Protein AF-A0AAV7RHW6-F1 (afdb_monomer)

Radius of gyration: 24.69 Å; Cα contacts (8 Å, |Δi|>4): 32; chains: 1; bounding box: 49×51×51 Å

Secondary structure (DSSP, 8-state):
--HHHHHHHHHHHHHHHH------S-SS-HHHHHHHHHHHH-TTEEEEE-SSTT-EEEEEHHHHHHHHHHHHT-TTT----SS--HHHHHHHHHHHHHHHHHHHSTT--TTSGGGSS-----

Mean predicted aligned error: 13.9 Å

Structure (mmCIF, N/CA/C/O backbone):
data_AF-A0AAV7RHW6-F1
#
_entry.id   AF-A0AAV7RHW6-F1
#
loop_
_atom_site.group_PDB
_atom_site.id
_atom_site.type_symbol
_atom_site.label_atom_id
_atom_site.label_alt_id
_atom_site.label_comp_id
_atom_site.label_asym_id
_atom_site.label_entity_id
_atom_site.label_seq_id
_atom_site.pdbx_PDB_ins_code
_atom_site.Cartn_x
_atom_site.Cartn_y
_atom_site.Cartn_z
_atom_site.occupancy
_atom_site.B_iso_or_equiv
_atom_site.auth_seq_id
_atom_site.auth_comp_id
_atom_site.auth_asym_id
_atom_site.auth_atom_id
_atom_site.pdbx_PDB_model_num
ATOM 1 N N . MET A 1 1 ? 23.559 36.180 8.733 1.00 58.50 1 MET A N 1
ATOM 2 C CA . MET A 1 1 ? 22.202 36.154 9.318 1.00 58.50 1 MET A CA 1
ATOM 3 C C . MET A 1 1 ? 22.220 36.953 10.613 1.00 58.50 1 MET A C 1
ATOM 5 O O . MET A 1 1 ? 23.193 36.799 11.345 1.00 58.50 1 MET A O 1
ATOM 9 N N . PRO A 1 2 ? 21.230 37.818 10.885 1.00 83.12 2 PRO A N 1
ATOM 10 C CA . PRO A 1 2 ? 21.140 38.548 12.151 1.00 83.12 2 PRO A CA 1
ATOM 11 C C . PRO A 1 2 ? 21.019 37.589 13.347 1.00 83.12 2 PRO A C 1
ATOM 13 O O . PRO A 1 2 ? 20.361 36.555 13.244 1.00 83.12 2 PRO A O 1
ATOM 16 N N . CYS A 1 3 ? 21.639 37.943 14.476 1.00 80.00 3 CYS A N 1
ATOM 17 C CA . CYS A 1 3 ? 21.626 37.174 15.733 1.00 80.00 3 CYS A CA 1
ATOM 18 C C . CYS A 1 3 ? 20.201 36.807 16.193 1.00 80.00 3 CYS A C 1
ATOM 20 O O . CYS A 1 3 ? 19.956 35.701 16.666 1.00 80.00 3 CYS A O 1
ATOM 22 N N . GLU A 1 4 ? 19.247 37.711 15.972 1.00 83.88 4 GLU A N 1
ATOM 23 C CA . GLU A 1 4 ? 17.833 37.555 16.329 1.00 83.88 4 GLU A CA 1
ATOM 24 C C . GLU A 1 4 ? 17.178 36.355 15.631 1.00 83.88 4 GLU A C 1
ATOM 26 O O . GLU A 1 4 ? 16.454 35.583 16.257 1.00 83.88 4 GLU A O 1
ATOM 31 N N . VAL A 1 5 ? 17.497 36.143 14.350 1.00 88.75 5 VAL A N 1
ATOM 32 C CA . VAL A 1 5 ? 16.973 35.015 13.566 1.00 88.75 5 VAL A CA 1
ATOM 33 C C . VAL A 1 5 ? 17.545 33.694 14.083 1.00 88.75 5 VAL A C 1
ATOM 35 O O . VAL A 1 5 ? 16.815 32.719 14.223 1.00 88.75 5 VAL A O 1
ATOM 38 N N . GLN A 1 6 ? 18.833 33.673 14.439 1.00 88.75 6 GLN A N 1
ATOM 39 C CA . GLN A 1 6 ? 19.487 32.479 14.988 1.00 88.75 6 GLN A CA 1
ATOM 40 C C . GLN A 1 6 ? 18.984 32.121 16.389 1.00 88.75 6 GLN A C 1
ATOM 42 O O . GLN A 1 6 ? 18.911 30.943 16.737 1.00 88.75 6 GLN A O 1
ATOM 47 N N . ALA A 1 7 ? 18.661 33.121 17.210 1.00 91.19 7 ALA A N 1
ATOM 48 C CA . ALA A 1 7 ? 18.087 32.900 18.531 1.00 91.19 7 ALA A CA 1
ATOM 49 C C . ALA A 1 7 ? 16.683 32.289 18.427 1.00 91.19 7 ALA A C 1
ATOM 51 O O . ALA A 1 7 ? 16.379 31.328 19.133 1.00 91.19 7 ALA A O 1
ATOM 52 N N . PHE A 1 8 ? 15.863 32.805 17.507 1.00 93.94 8 PHE A N 1
ATOM 53 C CA . PHE A 1 8 ? 14.532 32.267 17.247 1.00 93.94 8 PHE A CA 1
ATOM 54 C C . PHE A 1 8 ? 14.589 30.831 16.719 1.00 93.94 8 PHE A C 1
ATOM 56 O O . PHE A 1 8 ? 13.913 29.962 17.260 1.00 93.94 8 PHE A O 1
ATOM 63 N N . GLU A 1 9 ? 15.448 30.559 15.731 1.00 95.75 9 GLU A N 1
ATOM 64 C CA . GLU A 1 9 ? 15.649 29.212 15.186 1.00 95.75 9 GLU A CA 1
AT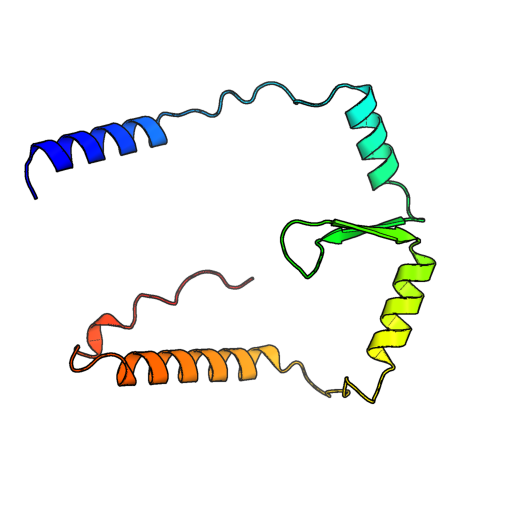OM 65 C C . GLU A 1 9 ? 16.008 28.213 16.294 1.00 95.75 9 GLU A C 1
ATOM 67 O O . GLU A 1 9 ? 15.326 27.208 16.456 1.00 95.75 9 GLU A O 1
ATOM 72 N N . LYS A 1 10 ? 17.001 28.529 17.137 1.00 93.38 10 LYS A N 1
ATOM 73 C CA . LYS A 1 10 ? 17.403 27.664 18.260 1.00 93.38 10 LYS A CA 1
ATOM 74 C C . LYS A 1 10 ? 16.286 27.434 19.276 1.00 93.38 10 LYS A C 1
ATOM 76 O O . LYS A 1 10 ? 16.171 26.325 19.792 1.00 93.38 10 LYS A O 1
ATOM 81 N N . SER A 1 11 ? 15.483 28.459 19.568 1.00 93.38 11 SER A N 1
ATOM 82 C CA . SER A 1 11 ? 14.323 28.328 20.457 1.00 93.38 11 SER A CA 1
ATOM 83 C C . SER A 1 11 ? 13.304 27.357 19.873 1.00 93.38 11 SER A C 1
ATOM 85 O O . SER A 1 11 ? 12.893 26.430 20.559 1.00 93.38 11 SER A O 1
ATOM 87 N N . VAL A 1 12 ? 12.956 27.522 18.594 1.00 95.19 12 VAL A N 1
ATOM 88 C CA . VAL A 1 12 ? 11.979 26.664 17.912 1.00 95.19 12 VAL A CA 1
ATOM 89 C C . VAL A 1 12 ? 12.469 25.219 17.844 1.00 95.19 12 VAL A C 1
ATOM 91 O O . VAL A 1 12 ? 11.703 24.307 18.144 1.00 95.19 12 VAL A O 1
ATOM 94 N N . THR A 1 13 ? 13.738 24.987 17.499 1.00 94.00 13 THR A N 1
ATOM 95 C CA . THR A 1 13 ? 14.301 23.629 17.443 1.00 94.00 13 THR A CA 1
ATOM 96 C C . THR A 1 13 ? 14.302 22.974 18.822 1.00 94.00 13 THR A C 1
ATOM 98 O O . THR A 1 13 ? 13.864 21.835 18.953 1.00 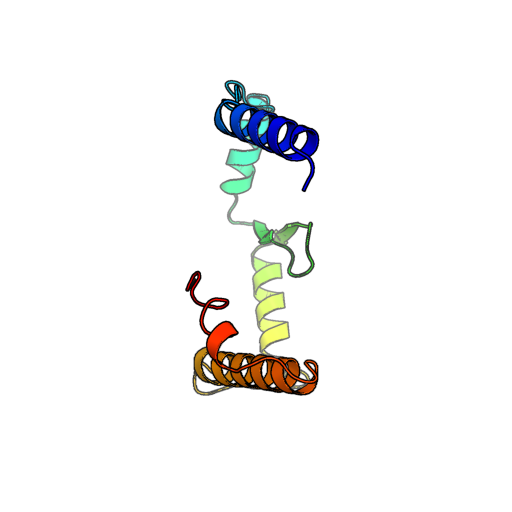94.00 13 THR A O 1
ATOM 101 N N . SER A 1 14 ? 14.707 23.713 19.860 1.00 92.75 14 SER A N 1
ATOM 102 C CA . SER A 1 14 ? 14.654 23.244 21.248 1.00 92.75 14 SER A CA 1
ATOM 103 C C . SER A 1 14 ? 13.223 22.922 21.683 1.00 92.75 14 SER A C 1
ATOM 105 O O . SER A 1 14 ? 12.995 21.907 22.338 1.00 92.75 14 SER A O 1
ATOM 107 N N . ASP A 1 15 ? 12.244 23.754 21.327 1.00 92.12 15 ASP A N 1
ATOM 108 C CA . ASP A 1 15 ? 10.840 23.494 21.643 1.00 92.12 15 ASP A CA 1
ATOM 109 C C . ASP A 1 15 ? 10.371 22.205 20.961 1.00 92.12 15 ASP A C 1
ATOM 111 O O . ASP A 1 15 ? 9.832 21.334 21.638 1.00 92.12 15 ASP A O 1
ATOM 115 N N . ILE A 1 16 ? 10.654 22.025 19.664 1.00 90.19 16 ILE A N 1
ATOM 116 C CA . ILE A 1 16 ? 10.304 20.814 18.901 1.00 90.19 16 ILE A CA 1
ATOM 117 C C . ILE A 1 16 ? 10.944 19.557 19.506 1.00 90.19 16 ILE A C 1
ATOM 119 O O . ILE A 1 16 ? 10.259 18.548 19.662 1.00 90.19 16 ILE A O 1
ATOM 123 N N . GLU A 1 17 ? 12.224 19.607 19.879 1.00 88.31 17 GLU A N 1
ATOM 124 C CA . GLU A 1 17 ? 12.931 18.484 20.513 1.00 88.31 17 GLU A CA 1
ATOM 125 C C . GLU A 1 17 ? 12.345 18.121 21.887 1.00 88.31 17 GLU A C 1
ATOM 127 O O . GLU A 1 17 ? 12.347 16.954 22.288 1.00 88.31 17 GLU A O 1
ATOM 132 N N . ASN A 1 18 ? 11.807 19.111 22.604 1.00 88.25 18 ASN A N 1
ATOM 133 C CA . ASN A 1 18 ? 11.208 18.934 23.925 1.00 88.25 18 ASN A CA 1
ATOM 134 C C . ASN A 1 18 ? 9.691 18.693 23.892 1.00 88.25 18 ASN A C 1
ATOM 136 O O . ASN A 1 18 ? 9.111 18.332 24.926 1.00 88.25 18 ASN A O 1
ATOM 140 N N . LEU A 1 19 ? 9.039 18.832 22.731 1.00 86.12 19 LEU A N 1
ATOM 141 C CA . LEU A 1 19 ? 7.655 18.419 22.527 1.00 86.12 19 LEU A CA 1
ATOM 142 C C . LEU A 1 19 ? 7.569 16.902 22.689 1.00 86.12 19 LEU A C 1
ATOM 144 O O . LEU A 1 19 ? 7.754 16.119 21.762 1.00 86.12 19 LEU A O 1
ATOM 148 N N . ARG A 1 20 ? 7.228 16.462 23.898 1.00 76.38 20 ARG A N 1
ATOM 149 C CA . ARG A 1 20 ? 6.812 15.083 24.122 1.00 76.38 20 ARG A CA 1
ATOM 150 C C . ARG A 1 20 ? 5.387 14.946 23.600 1.00 76.38 20 ARG A C 1
ATOM 152 O O . ARG A 1 20 ? 4.504 15.599 24.165 1.00 76.38 20 ARG A O 1
ATOM 159 N N . PRO A 1 21 ? 5.115 14.101 22.591 1.00 67.75 21 PRO A N 1
ATOM 160 C CA . PRO A 1 21 ? 3.744 13.800 22.220 1.00 67.75 21 PRO A CA 1
ATOM 161 C C . PRO A 1 21 ? 3.044 13.184 23.435 1.00 67.75 21 PRO A C 1
ATOM 163 O O . PRO A 1 21 ? 3.254 12.027 23.796 1.00 67.75 21 PRO A O 1
ATOM 166 N N . GLN A 1 22 ? 2.207 13.979 24.101 1.00 64.62 22 GLN A N 1
ATOM 167 C CA . GLN A 1 22 ? 1.340 13.550 25.198 1.00 64.62 22 GLN A CA 1
ATOM 168 C C . GLN A 1 22 ? 0.132 12.794 24.629 1.00 64.62 22 GLN A C 1
ATOM 170 O O . GLN A 1 22 ? -1.012 13.067 24.974 1.00 64.62 22 GLN A O 1
ATOM 175 N N . HIS A 1 23 ? 0.358 11.846 23.723 1.00 62.75 23 HIS A N 1
ATOM 176 C CA . HIS A 1 23 ? -0.723 11.079 23.120 1.00 62.75 23 HIS A CA 1
ATOM 177 C C . HIS A 1 23 ? -1.002 9.833 23.967 1.00 62.75 23 HIS A C 1
ATOM 179 O O . HIS A 1 23 ? -0.683 8.710 23.591 1.00 62.75 23 HIS A O 1
ATOM 185 N N . LYS A 1 24 ? -1.552 10.038 25.171 1.00 63.09 24 LYS A N 1
ATOM 186 C CA . LYS A 1 24 ? -1.869 8.939 26.104 1.00 63.09 24 LYS A CA 1
ATOM 187 C C . LYS A 1 24 ? -3.228 8.284 25.852 1.00 63.09 24 LYS A C 1
ATOM 189 O O . LYS A 1 24 ? -3.505 7.243 26.439 1.00 63.09 24 LYS A O 1
ATOM 194 N N . PHE A 1 25 ? -4.065 8.863 24.994 1.00 70.56 25 PHE A N 1
ATOM 195 C CA . PHE A 1 25 ? -5.430 8.395 24.772 1.00 70.56 25 PHE A CA 1
ATOM 196 C C . PHE A 1 25 ? -5.659 8.111 23.296 1.00 70.56 25 PHE A C 1
ATOM 198 O O . PHE A 1 25 ? -5.287 8.905 22.442 1.00 70.56 25 PHE A O 1
ATOM 205 N N . THR A 1 26 ? -6.258 6.963 22.997 1.00 80.19 26 THR A N 1
ATOM 206 C CA . THR A 1 26 ? -6.788 6.691 21.662 1.00 80.19 26 THR A CA 1
ATOM 207 C C . THR A 1 26 ? -7.950 7.649 21.388 1.00 80.19 26 THR A C 1
ATOM 209 O O . THR A 1 26 ? -8.759 7.918 22.273 1.00 80.19 26 THR A O 1
ATOM 212 N N . ASN A 1 27 ? -8.024 8.179 20.169 1.00 88.31 27 ASN A N 1
ATOM 213 C CA . ASN A 1 27 ? -9.156 8.974 19.686 1.00 88.31 27 ASN A CA 1
ATOM 214 C C . ASN A 1 27 ? -10.358 8.102 19.282 1.00 88.31 27 ASN A C 1
ATOM 216 O O . ASN A 1 27 ? -11.340 8.627 18.770 1.00 88.31 27 ASN A O 1
ATOM 220 N N . LEU A 1 28 ? -10.266 6.787 19.483 1.00 92.06 28 LEU A N 1
ATOM 221 C CA . LEU A 1 28 ? -11.293 5.819 19.141 1.00 92.06 28 LEU A CA 1
ATOM 222 C C . LEU A 1 28 ? -11.944 5.287 20.414 1.00 92.06 28 LEU A C 1
ATOM 224 O O . LEU A 1 28 ? -11.273 4.881 21.367 1.00 92.06 28 LEU A O 1
ATOM 228 N N . SER A 1 29 ? -13.268 5.221 20.405 1.00 93.31 29 SER A N 1
ATOM 229 C CA . SER A 1 29 ? -14.031 4.497 21.412 1.00 93.31 29 SER A CA 1
ATOM 230 C C . SER A 1 29 ? -13.698 3.000 21.391 1.00 93.31 29 SER A C 1
ATOM 232 O O . SER A 1 29 ? -13.081 2.464 20.462 1.00 93.31 29 SER A O 1
ATOM 234 N N . ARG A 1 30 ? -14.126 2.280 22.434 1.00 93.69 30 ARG A N 1
ATOM 235 C CA . ARG A 1 30 ? -13.960 0.821 22.492 1.00 93.69 30 ARG A CA 1
ATOM 236 C C . ARG A 1 30 ? -14.674 0.128 21.327 1.00 93.69 30 ARG A C 1
ATOM 238 O O . ARG A 1 30 ? -14.096 -0.761 20.718 1.00 93.69 30 ARG A O 1
ATOM 245 N N . ILE A 1 31 ? -15.883 0.585 21.002 1.00 96.69 31 ILE A N 1
ATOM 246 C CA . ILE A 1 31 ? -16.715 0.018 19.934 1.00 96.69 31 ILE A CA 1
ATOM 247 C C . ILE A 1 31 ? -16.065 0.252 18.568 1.00 96.69 31 ILE A C 1
ATOM 249 O O . ILE A 1 31 ? -15.994 -0.672 17.768 1.00 96.69 31 ILE A O 1
ATOM 253 N N . GLU A 1 32 ? -15.531 1.447 18.306 1.00 96.88 32 GLU A N 1
ATOM 254 C CA . GLU A 1 32 ? -14.817 1.726 17.050 1.00 96.88 32 GLU A CA 1
ATOM 255 C C . GLU A 1 32 ? -13.545 0.883 16.925 1.00 96.88 32 GLU A C 1
ATOM 257 O O . GLU A 1 32 ? -13.279 0.321 15.867 1.00 96.88 32 GLU A O 1
ATOM 262 N N . ASN A 1 33 ? -12.783 0.725 18.011 1.00 95.75 33 ASN A N 1
ATOM 263 C CA . ASN A 1 33 ? -11.620 -0.164 18.022 1.00 95.75 33 ASN A CA 1
ATOM 264 C C . ASN A 1 33 ? -12.001 -1.632 17.773 1.00 95.75 33 ASN A C 1
ATOM 266 O O . ASN A 1 33 ? -11.304 -2.330 17.038 1.00 95.75 33 ASN A O 1
ATOM 270 N N . GLU A 1 34 ? -13.080 -2.119 18.387 1.00 96.88 34 GLU A N 1
ATOM 271 C CA . GLU A 1 34 ? -13.610 -3.467 18.153 1.00 96.88 34 GLU A CA 1
ATOM 272 C C . GLU A 1 34 ? -14.072 -3.630 16.696 1.00 96.88 34 GLU A C 1
ATOM 274 O O . GLU A 1 34 ? -13.726 -4.623 16.057 1.00 96.88 34 GLU A O 1
ATOM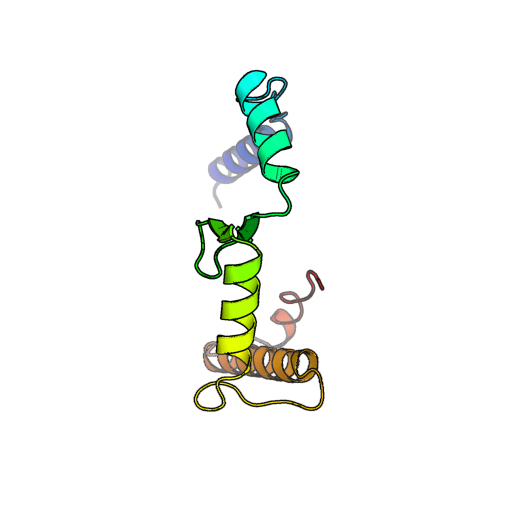 279 N N . ALA A 1 35 ? -14.757 -2.629 16.138 1.00 96.94 35 ALA A N 1
ATOM 280 C CA . ALA A 1 35 ? -15.181 -2.613 14.742 1.00 96.94 35 ALA A CA 1
ATOM 281 C C . ALA A 1 35 ? -13.988 -2.634 13.775 1.00 96.94 35 ALA A C 1
ATOM 283 O O . ALA A 1 35 ? -14.000 -3.403 12.819 1.00 96.94 35 ALA A O 1
ATOM 284 N N . LEU A 1 36 ? -12.924 -1.867 14.042 1.00 95.81 36 LEU A N 1
ATOM 285 C CA . LEU A 1 36 ? -11.696 -1.901 13.239 1.00 95.81 36 LEU A CA 1
ATOM 286 C C . LEU A 1 36 ? -10.989 -3.255 13.316 1.00 95.81 36 LEU A C 1
ATOM 288 O O . LEU A 1 36 ? -10.473 -3.731 12.309 1.00 95.81 36 LEU A O 1
ATOM 292 N N . ARG A 1 37 ? -10.970 -3.896 14.491 1.00 95.94 37 ARG A N 1
ATOM 293 C CA . ARG A 1 37 ? -10.411 -5.2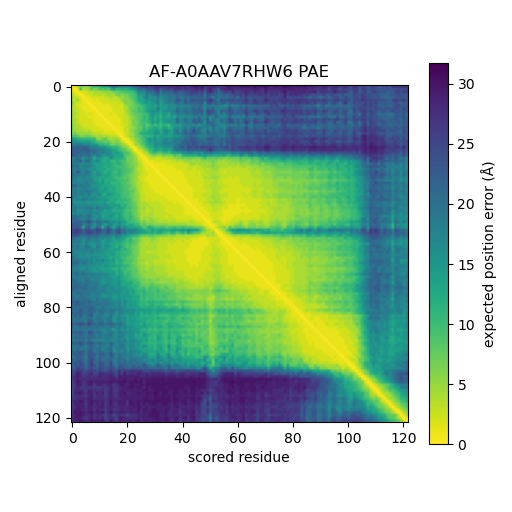49 14.647 1.00 95.94 37 ARG A CA 1
ATOM 294 C C . ARG A 1 37 ? -11.221 -6.282 13.873 1.00 95.94 37 ARG A C 1
ATOM 296 O O . ARG A 1 37 ? -10.624 -7.136 13.229 1.00 95.94 37 ARG A O 1
ATOM 303 N N . ALA A 1 38 ? -12.549 -6.196 13.926 1.00 97.25 38 ALA A N 1
ATOM 304 C CA . ALA A 1 38 ? -13.430 -7.063 13.153 1.00 97.25 38 ALA A CA 1
ATOM 305 C C . ALA A 1 38 ? -13.231 -6.849 11.646 1.00 97.25 38 ALA A C 1
ATOM 307 O O . ALA A 1 38 ? -13.058 -7.817 10.915 1.00 97.25 38 ALA A O 1
ATOM 308 N N . LEU A 1 39 ? -13.157 -5.588 11.207 1.00 96.12 39 LEU A N 1
ATOM 309 C CA . LEU A 1 39 ? -12.892 -5.222 9.817 1.00 96.12 39 LEU A CA 1
ATOM 310 C C . LEU A 1 39 ? -11.533 -5.752 9.337 1.00 96.12 39 LEU A C 1
ATOM 312 O O . LEU A 1 39 ? -11.436 -6.299 8.248 1.00 96.12 39 LEU A O 1
ATOM 316 N N . ALA A 1 40 ? -10.485 -5.634 10.155 1.00 94.50 40 ALA A N 1
ATOM 317 C CA . ALA A 1 40 ? -9.152 -6.136 9.820 1.00 94.50 40 ALA A CA 1
ATOM 318 C C . ALA A 1 40 ? -9.061 -7.673 9.788 1.00 94.50 40 ALA A C 1
ATOM 320 O O . ALA A 1 40 ? -8.150 -8.213 9.164 1.00 94.50 40 ALA A O 1
ATOM 321 N N . ALA A 1 41 ? -9.966 -8.371 10.480 1.00 96.44 41 ALA A N 1
ATOM 322 C CA . ALA A 1 41 ? -10.019 -9.830 10.525 1.00 96.44 41 ALA A CA 1
ATOM 323 C C . ALA A 1 41 ? -10.900 -10.445 9.423 1.00 96.44 41 ALA A C 1
ATOM 325 O O . ALA A 1 41 ? -10.852 -11.660 9.229 1.00 96.44 41 ALA A O 1
ATOM 326 N N . ASP A 1 42 ? -11.703 -9.645 8.715 1.00 97.81 42 ASP A N 1
ATOM 327 C CA . ASP A 1 42 ? -12.570 -10.135 7.645 1.00 97.81 42 ASP A CA 1
ATOM 328 C C . ASP A 1 42 ? -11.756 -10.472 6.386 1.00 97.81 42 ASP A C 1
ATOM 330 O O . ASP A 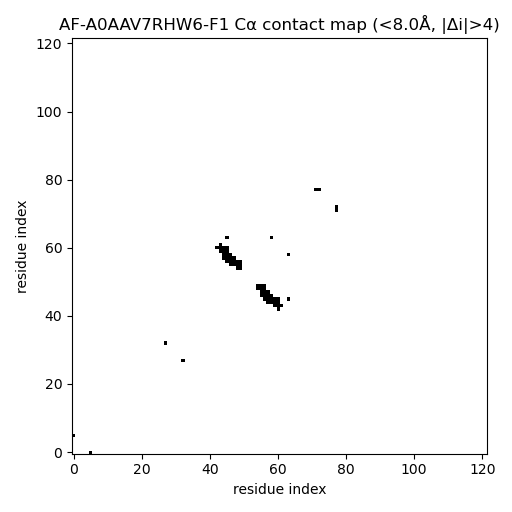1 42 ? -11.249 -9.599 5.684 1.00 97.81 42 ASP A O 1
ATOM 334 N N . SER A 1 43 ? -11.645 -11.766 6.084 1.00 96.94 43 SER A N 1
ATOM 335 C CA . SER A 1 43 ? -10.931 -12.280 4.912 1.00 96.94 43 SER A CA 1
ATOM 336 C C . SER A 1 43 ? -11.668 -12.063 3.587 1.00 96.94 43 SER A C 1
ATOM 338 O O . SER A 1 43 ? -11.071 -12.225 2.520 1.00 96.94 43 SER A O 1
ATOM 340 N N . ASN A 1 44 ? -12.960 -11.728 3.626 1.00 98.25 44 ASN A N 1
ATOM 341 C CA . ASN A 1 44 ? -13.770 -11.517 2.424 1.00 98.25 44 ASN A CA 1
ATOM 342 C C . ASN A 1 44 ? -13.571 -10.126 1.822 1.00 98.25 44 ASN A C 1
ATOM 344 O O . ASN A 1 44 ? -14.044 -9.872 0.715 1.00 98.25 44 ASN A O 1
ATOM 348 N N . ILE A 1 45 ? -12.880 -9.233 2.532 1.00 97.56 45 ILE A N 1
ATOM 349 C CA . ILE A 1 45 ? -12.528 -7.905 2.050 1.00 97.56 45 ILE A CA 1
ATOM 350 C C . ILE A 1 45 ? -11.012 -7.748 1.964 1.00 97.56 45 ILE A C 1
ATOM 352 O O . ILE A 1 45 ? -10.245 -8.213 2.802 1.00 97.56 45 ILE A O 1
ATOM 356 N N . THR A 1 46 ? -10.570 -7.041 0.937 1.00 97.12 46 THR A N 1
ATOM 357 C CA . THR A 1 46 ? -9.190 -6.624 0.748 1.00 97.12 46 THR A CA 1
ATOM 358 C C . THR A 1 46 ? -9.109 -5.116 0.932 1.00 97.12 46 THR A C 1
ATOM 360 O O . THR A 1 46 ? -9.795 -4.357 0.246 1.00 97.12 46 THR A O 1
ATOM 363 N N . ILE A 1 47 ? -8.252 -4.685 1.860 1.00 95.94 47 ILE A N 1
ATOM 364 C CA . ILE A 1 47 ? -7.975 -3.274 2.144 1.00 95.94 47 ILE A CA 1
ATOM 365 C C . ILE A 1 47 ? -6.535 -2.972 1.727 1.00 95.94 47 ILE A C 1
ATOM 367 O O . ILE A 1 47 ? -5.594 -3.601 2.220 1.00 95.94 47 ILE A O 1
ATOM 371 N N . LYS A 1 48 ? -6.347 -2.020 0.810 1.00 94.62 48 LYS A N 1
ATOM 372 C CA . LYS A 1 48 ? -5.027 -1.593 0.317 1.00 94.62 48 LYS A CA 1
ATOM 373 C C . LYS A 1 48 ? -4.939 -0.066 0.236 1.00 94.62 48 LYS A C 1
ATOM 375 O O . LYS A 1 48 ? -5.964 0.586 0.030 1.00 94.62 48 LYS A O 1
ATOM 380 N N . PRO A 1 49 ? -3.736 0.523 0.368 1.00 94.94 49 PRO A N 1
ATOM 381 C CA . PRO A 1 49 ? -3.524 1.914 -0.014 1.00 94.94 49 PRO A CA 1
ATOM 382 C C . PRO A 1 49 ? -3.935 2.114 -1.473 1.00 94.94 49 PRO A C 1
ATOM 384 O O . PRO A 1 49 ? -3.652 1.258 -2.315 1.00 94.94 49 PRO A O 1
ATOM 387 N N . ALA A 1 50 ? -4.604 3.222 -1.775 1.00 92.31 50 ALA A N 1
ATOM 388 C CA . ALA A 1 50 ? -4.844 3.580 -3.162 1.00 92.31 50 ALA A CA 1
ATOM 389 C C . ALA A 1 50 ? -3.518 3.965 -3.832 1.00 92.31 50 ALA A C 1
ATOM 391 O O . ALA A 1 50 ? -2.687 4.650 -3.236 1.00 92.31 50 ALA A O 1
ATOM 392 N N . ASP A 1 51 ? -3.348 3.541 -5.083 1.00 88.50 51 ASP A N 1
ATOM 393 C CA . ASP A 1 51 ? -2.196 3.898 -5.920 1.00 88.50 51 ASP A CA 1
ATOM 394 C C . ASP A 1 51 ? -2.063 5.424 -6.081 1.00 88.50 51 ASP A C 1
ATOM 396 O O . ASP A 1 51 ? -0.982 6.002 -5.977 1.00 88.50 51 ASP A O 1
ATOM 400 N N . LYS A 1 52 ? -3.206 6.104 -6.229 1.00 88.62 52 LYS A N 1
ATOM 401 C CA . LYS A 1 52 ? -3.295 7.565 -6.198 1.00 88.62 52 LYS A CA 1
ATOM 402 C C . LYS A 1 52 ? -3.389 8.032 -4.746 1.00 88.62 52 LYS A C 1
ATOM 404 O O . LYS A 1 52 ? -4.227 7.550 -3.987 1.00 88.62 52 LYS A O 1
ATOM 409 N N . GLY A 1 53 ? -2.524 8.971 -4.372 1.00 88.12 53 GLY A N 1
ATOM 410 C CA . GLY A 1 53 ? -2.300 9.345 -2.977 1.00 88.12 53 GLY A CA 1
ATOM 411 C C . GLY A 1 53 ? -3.552 9.777 -2.200 1.00 88.12 53 GLY A C 1
ATOM 412 O O . GLY A 1 53 ? -4.460 10.408 -2.736 1.00 88.12 53 GLY A O 1
ATOM 413 N N . GLY A 1 54 ? -3.544 9.470 -0.899 1.00 83.88 54 GLY A N 1
ATOM 414 C CA . GLY A 1 54 ? -4.490 9.986 0.098 1.00 83.88 54 GLY A CA 1
ATOM 415 C C . GLY A 1 54 ? -5.758 9.159 0.323 1.00 83.88 54 GLY A C 1
ATOM 416 O O . GLY A 1 54 ? -6.524 9.487 1.225 1.00 83.88 54 GLY A O 1
ATOM 417 N N . ALA A 1 55 ? -5.982 8.092 -0.446 1.00 93.56 55 ALA A N 1
ATOM 418 C CA . ALA A 1 55 ? -7.170 7.249 -0.327 1.00 93.56 55 ALA A CA 1
ATOM 419 C C . ALA A 1 55 ? -6.845 5.797 0.066 1.00 93.56 55 ALA A C 1
ATOM 421 O O . ALA A 1 55 ? -5.696 5.349 0.035 1.00 93.56 55 ALA A O 1
ATOM 422 N N . ILE A 1 56 ? -7.897 5.057 0.419 1.00 94.31 56 ILE A N 1
ATOM 423 C CA . ILE A 1 56 ? -7.874 3.613 0.666 1.00 94.31 56 ILE A CA 1
ATOM 424 C C . ILE A 1 56 ? -8.819 2.921 -0.314 1.00 94.31 56 ILE A C 1
ATOM 426 O O . ILE A 1 56 ? -9.871 3.460 -0.657 1.00 94.31 56 ILE A O 1
ATOM 430 N N . VAL A 1 57 ? -8.451 1.723 -0.751 1.00 93.19 57 VAL A N 1
ATOM 431 C CA . VAL A 1 57 ? -9.312 0.844 -1.545 1.00 93.19 57 VAL A CA 1
ATOM 432 C C . VAL A 1 57 ? -9.826 -0.254 -0.630 1.00 93.19 57 VAL A C 1
ATOM 434 O O . VAL A 1 57 ? -9.033 -0.926 0.030 1.00 93.19 57 VAL A O 1
ATOM 437 N N . VAL A 1 58 ? -11.146 -0.429 -0.603 1.00 95.50 58 VAL A N 1
ATOM 438 C CA . VAL A 1 58 ? -11.834 -1.525 0.085 1.00 95.50 58 VAL A CA 1
ATOM 439 C C . VAL A 1 58 ? -12.665 -2.256 -0.958 1.00 95.50 58 VAL A C 1
ATOM 441 O O . VAL A 1 58 ? -13.526 -1.646 -1.588 1.00 95.50 58 VAL A O 1
ATOM 444 N N . MET A 1 59 ? -12.392 -3.540 -1.166 1.00 96.62 59 MET A N 1
ATOM 445 C CA . MET A 1 59 ? -13.082 -4.349 -2.174 1.00 96.62 59 MET A CA 1
ATOM 446 C C . MET A 1 59 ? -13.289 -5.774 -1.677 1.00 96.62 59 MET A C 1
ATOM 448 O O . MET A 1 59 ? -12.529 -6.231 -0.827 1.00 96.62 59 MET A O 1
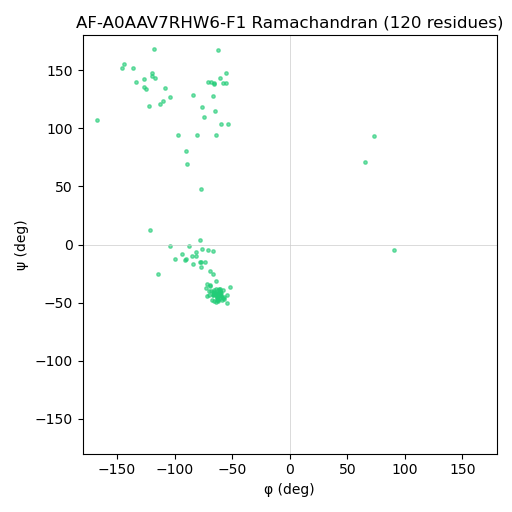ATOM 452 N N . ASN A 1 60 ? -14.286 -6.488 -2.203 1.00 98.25 60 ASN A N 1
ATOM 453 C CA . ASN A 1 60 ? -14.386 -7.925 -1.973 1.00 98.25 60 ASN A CA 1
ATOM 454 C C . ASN A 1 60 ? -13.106 -8.618 -2.480 1.00 98.25 60 ASN A C 1
ATOM 456 O O . ASN A 1 60 ? -12.565 -8.255 -3.526 1.00 98.25 60 ASN A O 1
ATOM 460 N N . THR A 1 61 ? -12.603 -9.588 -1.723 1.00 97.94 61 THR A N 1
ATOM 461 C CA . THR A 1 61 ? -11.345 -10.280 -2.020 1.00 97.94 61 THR A CA 1
ATOM 462 C C . THR A 1 61 ? -11.382 -11.024 -3.357 1.00 97.94 61 THR A C 1
ATOM 464 O O . THR A 1 61 ? -10.391 -11.001 -4.091 1.00 97.94 61 THR A O 1
ATOM 467 N N . ASP A 1 62 ? -12.509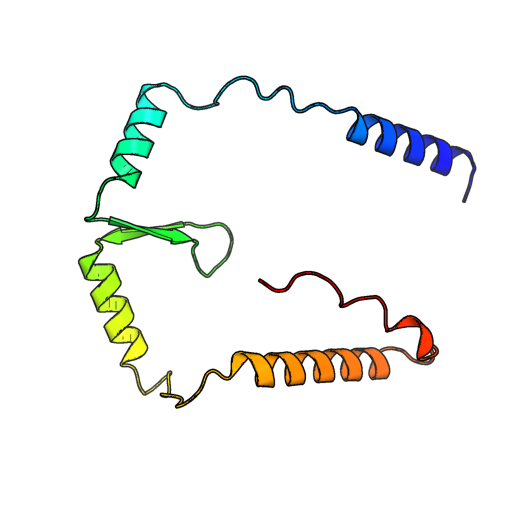 -11.641 -3.713 1.00 98.19 62 ASP A N 1
ATOM 468 C CA . ASP A 1 62 ? -12.650 -12.359 -4.981 1.00 98.19 62 ASP A CA 1
ATOM 469 C C . ASP A 1 62 ? -12.687 -11.390 -6.165 1.00 98.19 62 ASP A C 1
ATOM 471 O O . ASP A 1 62 ? -11.976 -11.608 -7.148 1.00 98.19 62 ASP A O 1
ATOM 475 N N . ASP A 1 63 ? -13.425 -10.285 -6.044 1.00 97.94 63 ASP A N 1
ATOM 476 C CA . ASP A 1 63 ? -13.464 -9.232 -7.067 1.00 97.94 63 ASP A CA 1
ATOM 477 C C . ASP A 1 63 ? -12.080 -8.595 -7.254 1.00 97.94 63 ASP A C 1
ATOM 479 O O . ASP A 1 63 ? -11.621 -8.406 -8.380 1.00 97.94 63 ASP A O 1
ATOM 483 N N . TYR A 1 64 ? -11.366 -8.327 -6.153 1.00 96.88 64 TYR A N 1
ATOM 484 C CA . TYR A 1 64 ? -9.985 -7.833 -6.181 1.00 96.88 64 TYR A CA 1
ATOM 485 C C . TYR A 1 64 ? -9.061 -8.770 -6.937 1.00 96.88 64 TYR A C 1
ATOM 487 O O . TYR A 1 64 ? -8.316 -8.340 -7.818 1.00 96.88 64 TYR A O 1
ATOM 495 N N . ARG A 1 65 ? -9.153 -10.066 -6.653 1.00 96.81 65 ARG A N 1
ATOM 496 C CA . ARG A 1 65 ? -8.355 -11.068 -7.347 1.00 96.81 65 ARG A CA 1
ATOM 497 C C . ARG A 1 65 ? -8.680 -11.130 -8.837 1.00 96.81 65 ARG A C 1
ATOM 499 O O . ARG A 1 65 ? -7.758 -11.184 -9.651 1.00 96.81 65 ARG A O 1
ATOM 506 N N . GLN A 1 66 ? -9.963 -11.146 -9.191 1.00 97.75 66 GLN A N 1
ATOM 507 C CA . GLN A 1 66 ? -10.404 -11.205 -10.584 1.00 97.75 66 GLN A CA 1
ATOM 508 C C . GLN A 1 66 ? -9.931 -9.980 -11.364 1.00 97.75 66 GLN A C 1
ATOM 510 O O . GLN A 1 66 ? -9.398 -10.130 -12.462 1.00 97.75 66 GLN A O 1
ATOM 515 N N . GLU A 1 67 ? -10.042 -8.792 -10.777 1.00 95.44 67 GLU A N 1
ATOM 516 C CA . GLU A 1 67 ? -9.612 -7.554 -11.417 1.00 95.44 67 GLU A CA 1
ATOM 517 C C . GLU A 1 67 ? -8.091 -7.504 -11.605 1.00 95.44 67 GLU A C 1
ATOM 519 O O . GLU A 1 67 ? -7.615 -7.140 -12.680 1.00 95.44 67 GLU A O 1
ATOM 524 N N . CYS A 1 68 ? -7.311 -7.960 -10.617 1.00 94.19 68 CYS A N 1
ATOM 525 C CA . CYS A 1 68 ? -5.864 -8.104 -10.775 1.00 94.19 68 CYS A CA 1
ATOM 526 C C . CYS A 1 68 ? -5.507 -9.035 -11.940 1.00 94.19 68 CYS A C 1
ATOM 528 O O . CYS A 1 68 ? -4.649 -8.698 -12.752 1.00 94.19 68 CYS A O 1
ATOM 530 N N . LEU A 1 69 ? -6.166 -10.191 -12.050 1.00 95.62 69 LEU A N 1
ATOM 531 C CA . LEU A 1 69 ? -5.922 -11.132 -13.147 1.00 95.62 69 LEU A CA 1
ATOM 532 C C . LEU A 1 69 ? -6.346 -10.554 -14.501 1.00 95.62 69 LEU A C 1
ATOM 534 O O . LEU A 1 69 ? -5.630 -10.732 -15.484 1.00 95.62 69 LEU A O 1
ATOM 538 N N . ARG A 1 70 ? -7.471 -9.832 -14.551 1.00 96.00 70 ARG A N 1
ATOM 539 C CA . ARG A 1 70 ? -7.951 -9.151 -15.759 1.00 96.00 70 ARG A CA 1
ATOM 540 C C . ARG A 1 70 ? -6.942 -8.113 -16.250 1.00 96.00 70 ARG A C 1
ATOM 542 O O . ARG A 1 70 ? -6.657 -8.077 -17.441 1.00 96.00 70 ARG A O 1
ATOM 549 N N . LEU A 1 71 ? -6.399 -7.295 -15.345 1.00 93.38 71 LEU A N 1
ATOM 550 C CA . LEU A 1 71 ? -5.401 -6.272 -15.666 1.00 93.38 71 LEU A CA 1
ATOM 551 C C . LEU A 1 71 ? -4.067 -6.889 -16.095 1.00 93.38 71 LEU A C 1
ATOM 553 O O . LEU A 1 71 ? -3.528 -6.514 -17.129 1.00 93.38 71 LEU A O 1
ATOM 557 N N . LEU A 1 72 ? -3.552 -7.864 -15.341 1.00 91.19 72 LEU A N 1
ATOM 558 C CA . LEU A 1 72 ? -2.281 -8.529 -15.660 1.00 91.19 72 LEU A CA 1
ATOM 559 C C . LEU A 1 72 ? -2.351 -9.367 -16.945 1.00 91.19 72 LEU A C 1
ATOM 561 O O . LEU A 1 72 ? -1.326 -9.598 -17.580 1.00 91.19 72 LEU A O 1
ATOM 565 N N . GLY A 1 73 ? -3.545 -9.830 -17.320 1.00 93.31 73 GLY A N 1
ATOM 566 C CA . GLY A 1 73 ? -3.792 -10.532 -18.577 1.00 93.31 73 GLY A CA 1
ATOM 567 C C . GLY A 1 73 ? -3.973 -9.615 -19.790 1.00 93.31 73 GLY A C 1
ATOM 568 O O . GLY A 1 73 ? -4.069 -10.122 -20.907 1.00 93.31 73 GLY A O 1
ATOM 569 N N . ASP A 1 74 ? -4.034 -8.292 -19.607 1.00 95.56 74 ASP A N 1
ATOM 570 C CA . ASP A 1 74 ? -4.250 -7.350 -20.703 1.00 95.56 74 ASP A CA 1
ATOM 571 C C . ASP A 1 74 ? -2.951 -7.066 -21.467 1.00 95.56 74 ASP A C 1
ATOM 573 O O . ASP A 1 74 ? -2.172 -6.168 -21.132 1.00 95.56 74 ASP A O 1
ATOM 577 N N . SER A 1 75 ? -2.748 -7.815 -22.551 1.00 94.00 75 SER A N 1
ATOM 578 C CA . SER A 1 75 ? -1.594 -7.658 -23.438 1.00 94.00 75 SER A CA 1
ATOM 579 C C . SER A 1 75 ? -1.624 -6.384 -24.292 1.00 94.00 75 SER A C 1
ATOM 581 O O . SER A 1 75 ? -0.686 -6.134 -25.045 1.00 94.00 75 SER A O 1
ATOM 583 N N . THR A 1 76 ? -2.702 -5.595 -24.232 1.00 95.81 76 THR A N 1
ATOM 584 C CA . THR A 1 76 ? -2.781 -4.290 -24.910 1.00 95.81 76 THR A CA 1
ATOM 585 C C . THR A 1 76 ? -1.916 -3.257 -24.200 1.00 95.81 76 THR A C 1
ATOM 587 O O . THR A 1 76 ? -1.304 -2.413 -24.852 1.00 95.81 76 THR A O 1
ATOM 590 N N . TYR A 1 77 ? -1.874 -3.322 -22.865 1.00 92.50 77 TYR A N 1
ATOM 591 C CA . TYR A 1 77 ? -1.192 -2.338 -22.022 1.00 92.50 77 TYR A CA 1
ATOM 592 C C . TYR A 1 77 ? 0.012 -2.909 -21.268 1.00 92.50 77 TYR A C 1
ATOM 594 O O . TYR A 1 77 ? 0.926 -2.150 -20.945 1.00 92.50 77 TYR A O 1
ATOM 602 N N . TYR A 1 78 ? 0.043 -4.218 -21.002 1.00 91.38 78 TYR A N 1
ATOM 603 C CA . TYR A 1 78 ? 1.107 -4.869 -20.240 1.00 91.38 78 TYR A CA 1
ATOM 604 C C . TYR A 1 78 ? 1.822 -5.941 -21.065 1.00 91.38 78 TYR A C 1
ATOM 606 O O . TYR A 1 78 ? 1.226 -6.621 -21.895 1.00 91.38 78 TYR A O 1
ATOM 614 N N . ALA A 1 79 ? 3.119 -6.113 -20.814 1.00 90.38 79 ALA A N 1
ATOM 615 C CA . ALA A 1 79 ? 3.939 -7.147 -21.434 1.00 90.38 79 ALA A CA 1
ATOM 616 C C . ALA A 1 79 ? 4.650 -7.969 -20.357 1.00 90.38 79 ALA A C 1
ATOM 618 O O . ALA A 1 79 ? 5.084 -7.431 -19.336 1.00 90.38 79 ALA A O 1
ATOM 619 N N . HIS A 1 80 ? 4.774 -9.276 -20.591 1.00 90.44 80 HIS A N 1
ATOM 620 C CA . HIS A 1 80 ? 5.535 -10.149 -19.707 1.00 90.44 80 HIS A CA 1
ATOM 621 C C . HIS A 1 80 ? 7.036 -9.874 -19.848 1.00 90.44 80 HIS A C 1
ATOM 623 O O . HIS A 1 80 ? 7.531 -9.673 -20.957 1.00 90.44 80 HIS A O 1
ATOM 629 N N . ILE A 1 81 ? 7.749 -9.883 -18.724 1.00 91.69 81 ILE A N 1
ATOM 630 C CA . ILE A 1 81 ? 9.197 -9.681 -18.661 1.00 91.69 81 ILE A CA 1
ATOM 631 C C . ILE A 1 81 ? 9.835 -10.838 -17.894 1.00 91.69 81 ILE A C 1
ATOM 633 O O . ILE A 1 81 ? 9.341 -11.243 -16.845 1.00 91.69 81 ILE A O 1
ATOM 637 N N . ASP A 1 82 ? 10.945 -11.363 -18.413 1.00 92.25 82 ASP A N 1
ATOM 638 C CA . ASP A 1 82 ? 11.574 -12.586 -17.889 1.00 92.25 82 ASP A CA 1
ATOM 639 C C . ASP A 1 82 ? 12.377 -12.363 -16.598 1.00 92.25 82 ASP A C 1
ATOM 641 O O . ASP A 1 82 ? 12.799 -13.316 -15.938 1.00 92.25 82 ASP A O 1
ATOM 645 N N . ARG A 1 83 ? 12.679 -11.103 -16.271 1.00 93.19 83 ARG A N 1
ATOM 646 C CA . ARG A 1 83 ? 13.535 -10.709 -15.148 1.00 93.19 83 ARG A CA 1
ATOM 647 C C . ARG A 1 83 ? 13.041 -9.408 -14.541 1.00 93.19 83 ARG A C 1
ATOM 649 O O . ARG A 1 83 ? 12.479 -8.575 -15.246 1.00 93.19 83 ARG A O 1
ATOM 656 N N . ASP A 1 84 ? 13.312 -9.236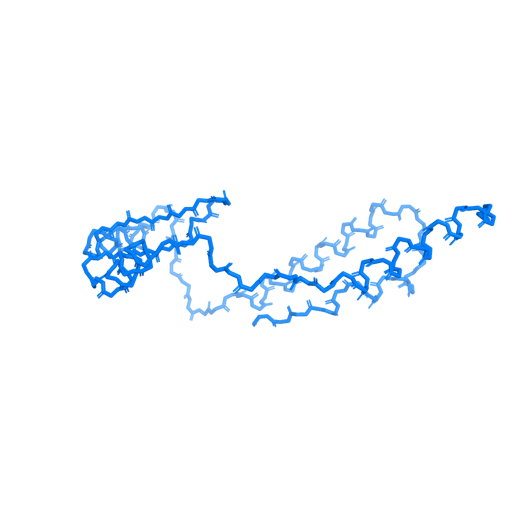 -13.253 1.00 93.06 84 ASP A N 1
ATOM 657 C CA . ASP A 1 84 ? 13.044 -7.995 -12.534 1.00 93.06 84 ASP A CA 1
ATOM 658 C C . ASP A 1 84 ? 13.916 -6.845 -13.094 1.00 93.06 84 ASP A C 1
ATOM 660 O O . ASP A 1 84 ? 15.148 -6.907 -12.990 1.00 93.06 84 ASP A O 1
ATOM 664 N N . PRO A 1 85 ? 13.313 -5.802 -13.699 1.00 93.88 85 PRO A N 1
ATOM 665 C CA . PRO A 1 85 ? 14.035 -4.686 -14.290 1.00 93.88 85 PRO A CA 1
ATOM 666 C C . PRO A 1 85 ? 14.335 -3.576 -13.269 1.00 93.88 85 PRO A C 1
ATOM 668 O O . PRO A 1 85 ? 14.947 -2.571 -13.631 1.00 93.88 85 PRO A O 1
ATOM 671 N N . THR A 1 86 ? 13.909 -3.695 -12.004 1.00 94.56 86 THR A N 1
ATOM 672 C CA . THR A 1 86 ? 14.012 -2.607 -11.021 1.00 94.56 86 THR A CA 1
ATOM 673 C C . THR A 1 86 ? 15.445 -2.090 -10.883 1.00 94.56 86 THR A C 1
ATOM 675 O O . THR A 1 86 ? 15.653 -0.879 -10.908 1.00 94.56 86 THR A O 1
ATOM 678 N N . GLY A 1 87 ? 16.447 -2.971 -10.821 1.00 94.25 87 GLY A N 1
ATOM 679 C CA . GLY A 1 87 ? 17.845 -2.557 -10.650 1.00 94.25 87 GLY A CA 1
ATOM 680 C C . GLY A 1 87 ? 18.416 -1.760 -11.832 1.00 94.25 87 GLY A C 1
ATOM 681 O O . GLY A 1 87 ? 19.101 -0.751 -11.626 1.00 94.25 87 GLY A O 1
ATOM 682 N N . CYS A 1 88 ? 18.129 -2.181 -13.071 1.00 92.81 88 CYS A N 1
ATOM 683 C CA . CYS A 1 88 ? 18.604 -1.464 -14.256 1.00 92.81 88 CYS A CA 1
ATOM 684 C C . CYS A 1 88 ? 17.858 -0.137 -14.433 1.00 92.81 88 CYS A C 1
ATOM 686 O O . CYS A 1 88 ? 18.506 0.894 -14.599 1.00 92.81 88 CYS A O 1
ATOM 688 N N . LEU A 1 89 ? 16.532 -0.130 -14.262 1.00 94.38 89 LEU A N 1
ATOM 689 C CA . LEU A 1 89 ? 15.721 1.086 -14.360 1.00 94.38 89 LEU A CA 1
ATOM 690 C C . LEU A 1 89 ? 16.102 2.125 -13.302 1.00 94.38 89 LEU A C 1
ATOM 692 O O . LEU A 1 89 ? 16.211 3.305 -13.613 1.00 94.38 89 LEU A O 1
ATOM 696 N N . GLN A 1 90 ? 16.350 1.712 -12.055 1.00 96.12 90 GLN A N 1
ATOM 697 C CA . GLN A 1 90 ? 16.804 2.631 -11.006 1.00 96.12 90 GLN A CA 1
ATOM 698 C C . GLN A 1 90 ? 18.138 3.292 -11.361 1.00 96.12 90 GLN A C 1
ATOM 700 O O . GLN A 1 90 ? 18.326 4.481 -11.107 1.00 96.12 90 GLN A O 1
ATOM 705 N N . THR A 1 91 ? 19.058 2.528 -11.952 1.00 95.56 91 THR A N 1
ATOM 706 C CA . THR A 1 91 ? 20.345 3.055 -12.413 1.00 95.56 91 THR A CA 1
ATOM 707 C C . THR A 1 91 ? 20.152 4.052 -13.548 1.00 95.56 91 THR A C 1
ATOM 709 O O . THR A 1 91 ? 20.637 5.174 -13.443 1.00 95.56 91 THR A O 1
ATOM 712 N N . GLU A 1 92 ? 19.367 3.702 -14.565 1.00 96.12 92 GLU A N 1
ATOM 713 C CA . GLU A 1 92 ? 19.067 4.593 -15.690 1.00 96.12 92 GLU A CA 1
ATOM 714 C C . GLU A 1 92 ? 18.384 5.893 -15.245 1.00 96.12 92 GLU A C 1
ATOM 716 O O . GLU A 1 92 ? 18.778 6.978 -15.671 1.00 96.12 92 GLU A O 1
ATOM 721 N N . ILE A 1 93 ? 17.398 5.805 -14.346 1.00 96.38 93 ILE A N 1
ATOM 722 C CA . ILE A 1 93 ? 16.703 6.975 -13.794 1.00 96.38 93 ILE A CA 1
ATOM 723 C C . ILE A 1 93 ? 17.683 7.860 -13.024 1.00 96.38 93 ILE A C 1
ATOM 725 O O . ILE A 1 93 ? 17.696 9.073 -13.227 1.00 96.38 93 ILE A O 1
ATOM 729 N N . ARG A 1 94 ? 18.513 7.276 -12.152 1.00 95.06 94 ARG A N 1
ATOM 730 C CA . ARG A 1 94 ? 19.512 8.030 -11.385 1.00 95.06 94 ARG A CA 1
ATOM 731 C C . ARG A 1 94 ? 20.468 8.765 -12.319 1.00 95.06 94 ARG A C 1
ATOM 733 O O . ARG A 1 94 ? 20.694 9.958 -12.130 1.00 95.06 94 ARG A O 1
ATOM 740 N N . ASP A 1 95 ? 20.993 8.078 -13.323 1.00 95.00 95 ASP A N 1
ATOM 741 C CA . ASP A 1 95 ? 21.967 8.648 -14.248 1.00 95.00 95 ASP A CA 1
ATOM 742 C C . ASP A 1 95 ? 21.324 9.771 -15.086 1.00 95.00 95 ASP A C 1
ATOM 744 O O . ASP A 1 95 ? 21.895 10.854 -15.212 1.00 95.00 95 ASP A O 1
ATOM 748 N N . ALA A 1 96 ? 20.082 9.585 -15.550 1.00 93.69 96 ALA A N 1
ATOM 749 C CA . ALA A 1 96 ? 19.316 10.623 -16.244 1.00 93.69 96 ALA A CA 1
ATOM 750 C C . ALA A 1 96 ? 19.040 11.856 -15.362 1.00 93.69 96 ALA A C 1
ATOM 752 O O . ALA A 1 96 ? 19.124 12.993 -15.836 1.00 93.69 96 ALA A O 1
ATOM 753 N N . VAL A 1 97 ? 18.740 11.654 -14.075 1.00 95.19 97 VAL A N 1
ATOM 754 C CA . VAL A 1 97 ? 18.540 12.742 -13.103 1.00 95.19 97 VAL A CA 1
ATOM 755 C C . VAL A 1 97 ? 19.842 13.512 -12.865 1.00 95.19 97 VAL A C 1
ATOM 757 O O . VAL A 1 97 ? 19.820 14.744 -12.835 1.00 95.19 97 VAL A O 1
ATOM 760 N N . VAL A 1 98 ? 20.977 12.817 -12.737 1.00 93.38 98 VAL A N 1
ATOM 761 C CA . VAL A 1 98 ? 22.300 13.443 -12.575 1.00 93.38 98 VAL A CA 1
ATOM 762 C C . VAL A 1 98 ? 22.672 14.251 -13.818 1.00 93.38 98 VAL A C 1
ATOM 764 O O . VAL A 1 98 ? 23.000 15.431 -13.699 1.00 93.38 98 VAL A O 1
ATOM 767 N N . GLU A 1 99 ? 22.544 13.669 -15.010 1.00 91.00 99 GLU A N 1
ATOM 768 C CA . GLU A 1 99 ? 22.790 14.353 -16.285 1.00 91.00 99 GLU A CA 1
ATOM 769 C C . GLU A 1 99 ? 21.914 15.602 -16.447 1.00 91.00 99 GLU A C 1
ATOM 771 O O . GLU A 1 99 ? 22.400 16.677 -16.807 1.00 91.00 99 GLU A O 1
ATOM 776 N N . GLY A 1 100 ? 20.620 15.493 -16.130 1.00 89.75 100 GLY A N 1
ATOM 777 C CA . GLY A 1 100 ? 19.696 16.625 -16.138 1.00 89.75 100 GLY A CA 1
ATOM 778 C C . GLY A 1 100 ? 20.106 17.729 -15.158 1.00 89.75 100 GLY A C 1
ATOM 779 O O . GLY A 1 100 ? 20.060 18.912 -15.500 1.00 89.75 100 GLY A O 1
ATOM 780 N N . ALA A 1 101 ? 20.575 17.360 -13.962 1.00 86.00 101 ALA A N 1
ATOM 781 C CA . ALA A 1 101 ? 21.047 18.308 -12.957 1.00 86.00 101 ALA A CA 1
ATOM 782 C C . ALA A 1 101 ? 22.357 19.009 -13.359 1.00 86.00 101 ALA A C 1
ATOM 784 O O . ALA A 1 101 ? 22.524 20.191 -13.052 1.00 86.00 101 ALA A O 1
ATOM 785 N N . LEU A 1 102 ? 23.265 18.312 -14.050 1.00 82.25 102 LEU A N 1
ATOM 786 C CA . LEU A 1 102 ? 24.511 18.882 -14.575 1.00 82.25 102 LEU A CA 1
ATOM 787 C C . LEU A 1 102 ? 24.238 19.855 -15.729 1.00 82.25 102 LEU A C 1
ATOM 789 O O . LEU A 1 102 ? 24.826 20.930 -15.781 1.00 82.25 102 LEU A O 1
ATOM 793 N N . ARG A 1 103 ? 23.290 19.529 -16.614 1.00 77.62 103 ARG A N 1
ATOM 794 C CA . ARG A 1 103 ? 22.890 20.405 -17.730 1.00 77.62 103 ARG A CA 1
ATOM 795 C C . ARG A 1 103 ? 22.103 21.634 -17.272 1.00 77.62 103 ARG A C 1
ATOM 797 O O . ARG A 1 103 ? 22.233 22.697 -17.871 1.00 77.62 103 ARG A O 1
ATOM 804 N N . GLY A 1 104 ? 21.295 21.502 -16.218 1.00 66.31 104 GLY A N 1
ATOM 805 C CA . GLY A 1 104 ? 20.517 22.601 -15.636 1.00 66.31 104 GLY A CA 1
ATOM 806 C C . GLY A 1 104 ? 21.332 23.560 -14.760 1.00 66.31 104 GLY A C 1
ATOM 807 O O . GLY A 1 104 ? 20.908 24.694 -14.532 1.00 66.31 104 GLY A O 1
ATOM 808 N N . ARG A 1 105 ? 22.512 23.145 -14.278 1.00 57.16 105 ARG A N 1
ATOM 809 C CA . ARG A 1 105 ? 23.450 24.013 -13.556 1.00 57.16 105 ARG A CA 1
ATOM 810 C C . ARG A 1 105 ? 24.508 24.534 -14.518 1.00 57.16 105 ARG A C 1
ATOM 812 O O . ARG A 1 105 ? 25.558 23.930 -14.691 1.00 57.16 105 ARG A O 1
ATOM 819 N N . GLY A 1 106 ? 24.276 25.720 -15.076 1.00 55.19 106 GLY A N 1
ATOM 820 C CA . GLY A 1 106 ? 25.389 26.540 -15.545 1.00 55.19 106 GLY A CA 1
ATOM 821 C C . GLY A 1 106 ? 26.394 26.735 -14.398 1.00 55.19 106 GLY A C 1
ATOM 822 O O . GLY A 1 106 ? 26.121 27.488 -13.469 1.00 55.19 106 GLY A O 1
ATOM 823 N N . GLY A 1 107 ? 27.514 26.009 -14.447 1.00 49.62 107 GLY A N 1
ATOM 824 C CA . GLY A 1 107 ? 28.719 26.228 -13.643 1.00 49.62 107 GLY A CA 1
ATOM 825 C C . GLY A 1 107 ? 28.604 26.019 -12.128 1.00 49.62 107 GLY A C 1
ATOM 826 O O . GLY A 1 107 ? 28.740 26.981 -11.376 1.00 49.62 107 GLY A O 1
ATOM 827 N N . ARG A 1 108 ? 28.468 24.773 -11.651 1.00 55.19 108 ARG A N 1
ATOM 828 C CA . ARG A 1 108 ? 28.950 24.398 -10.305 1.00 55.19 108 ARG A CA 1
ATOM 829 C C . ARG A 1 108 ? 29.736 23.082 -10.339 1.00 55.19 108 ARG A C 1
ATOM 831 O O . ARG A 1 108 ? 29.409 22.189 -11.112 1.00 55.19 108 ARG A O 1
ATOM 838 N N . ASP A 1 109 ? 30.818 23.073 -9.565 1.00 51.44 109 ASP A N 1
ATOM 839 C CA . ASP A 1 109 ? 31.952 22.137 -9.554 1.00 51.44 109 ASP A CA 1
ATOM 840 C C . ASP A 1 109 ? 31.536 20.712 -9.113 1.00 51.44 109 ASP A C 1
ATOM 842 O O . ASP A 1 109 ? 30.782 20.600 -8.150 1.00 51.44 109 ASP A O 1
ATOM 846 N N . PRO A 1 110 ? 32.017 19.613 -9.735 1.00 50.94 110 PRO A N 1
ATOM 847 C CA . PRO A 1 110 ? 31.471 18.257 -9.568 1.00 50.94 110 PRO A CA 1
ATOM 848 C C . PRO A 1 110 ? 31.632 17.632 -8.170 1.00 50.94 110 PRO A C 1
ATOM 850 O O . PRO A 1 110 ? 31.143 16.529 -7.932 1.00 50.94 110 PRO A O 1
ATOM 853 N N . ALA A 1 111 ? 32.333 18.292 -7.247 1.00 55.69 111 ALA A N 1
ATOM 854 C CA . ALA A 1 111 ? 32.604 17.783 -5.904 1.00 55.69 111 ALA A CA 1
ATOM 855 C C . ALA A 1 111 ? 31.411 17.913 -4.931 1.00 55.69 111 ALA A C 1
ATOM 857 O O . ALA A 1 111 ? 31.412 17.272 -3.881 1.00 55.69 111 ALA A O 1
ATOM 858 N N . ASP A 1 112 ? 30.387 18.709 -5.259 1.00 51.19 112 ASP A N 1
ATOM 859 C CA . ASP A 1 112 ? 29.234 18.975 -4.383 1.00 51.19 112 ASP A CA 1
ATOM 860 C C . ASP A 1 112 ? 28.045 18.007 -4.584 1.00 51.19 112 ASP A C 1
ATOM 862 O O . ASP A 1 112 ? 27.154 17.927 -3.736 1.00 51.19 112 ASP A O 1
ATOM 866 N N . ALA A 1 113 ? 28.039 17.223 -5.668 1.00 52.84 113 ALA A N 1
ATOM 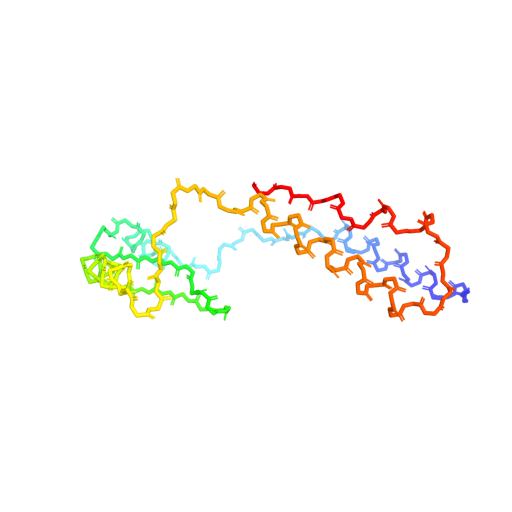867 C CA . ALA A 1 113 ? 26.913 16.366 -6.051 1.00 52.84 113 ALA A CA 1
ATOM 868 C C . ALA A 1 113 ? 26.875 14.992 -5.348 1.00 52.84 113 ALA A C 1
ATOM 870 O O . ALA A 1 113 ? 25.832 14.337 -5.330 1.00 52.84 113 ALA A O 1
ATOM 871 N N . SER A 1 114 ? 27.981 14.544 -4.743 1.00 46.31 114 SER A N 1
ATOM 872 C CA . SER A 1 114 ? 28.113 13.166 -4.237 1.00 46.31 114 SER A CA 1
ATOM 873 C C . SER A 1 114 ? 27.362 12.875 -2.925 1.00 46.31 114 SER A C 1
ATOM 875 O O . SER A 1 114 ? 27.368 11.730 -2.476 1.00 46.31 114 SER A O 1
ATOM 877 N N . LEU A 1 115 ? 26.717 13.863 -2.290 1.00 44.38 115 LEU A N 1
ATOM 878 C CA . LEU A 1 115 ? 26.158 13.712 -0.936 1.00 44.38 115 LEU A CA 1
ATOM 879 C C . LEU A 1 115 ? 24.626 13.536 -0.860 1.00 44.38 115 LEU A C 1
ATOM 881 O O . LEU A 1 115 ? 24.098 13.395 0.238 1.00 44.38 115 LEU A O 1
ATOM 885 N N . ALA A 1 116 ? 23.892 13.546 -1.981 1.00 47.28 116 ALA A N 1
ATOM 886 C CA . ALA A 1 116 ? 22.427 13.706 -1.947 1.00 47.28 116 ALA A CA 1
ATOM 887 C C . ALA A 1 116 ? 21.580 12.421 -2.087 1.00 47.28 116 ALA A C 1
ATOM 889 O O . ALA A 1 116 ? 20.383 12.476 -1.827 1.00 47.28 116 ALA A O 1
ATOM 890 N N . PHE A 1 117 ? 22.150 11.275 -2.477 1.00 44.94 117 PHE A N 1
ATOM 891 C CA . PHE A 1 117 ? 21.362 10.060 -2.783 1.00 44.94 117 PHE A CA 1
ATOM 892 C C . PHE A 1 117 ? 21.711 8.821 -1.945 1.00 44.94 117 PHE A C 1
ATOM 894 O O . PHE A 1 117 ? 21.256 7.719 -2.243 1.00 44.94 117 PHE A O 1
ATOM 901 N N . ALA A 1 118 ? 22.478 8.976 -0.865 1.00 42.41 118 ALA A N 1
ATOM 902 C CA . ALA A 1 118 ? 22.719 7.895 0.088 1.00 42.41 118 ALA A CA 1
ATOM 903 C C . ALA A 1 118 ? 21.648 7.916 1.192 1.00 42.41 118 ALA A C 1
ATOM 905 O O . ALA A 1 118 ? 21.876 8.439 2.280 1.00 42.41 118 ALA A O 1
ATOM 906 N N . GLY A 1 119 ? 20.461 7.375 0.916 1.00 41.28 119 GLY A N 1
ATOM 907 C CA . GLY A 1 119 ? 19.406 7.293 1.925 1.00 41.28 119 GLY A CA 1
ATOM 908 C C . GLY A 1 119 ? 18.245 6.388 1.535 1.00 41.28 119 GLY A C 1
ATOM 909 O O . GLY A 1 119 ? 17.407 6.787 0.740 1.00 41.28 119 GLY A O 1
ATOM 910 N N . HIS A 1 120 ? 18.192 5.221 2.186 1.00 39.06 120 HIS A N 1
ATOM 911 C CA . HIS A 1 120 ? 17.101 4.234 2.217 1.00 39.06 120 HIS A CA 1
ATOM 912 C C . HIS A 1 120 ? 16.877 3.387 0.951 1.00 39.06 120 HIS A C 1
ATOM 914 O O . HIS A 1 120 ? 16.094 3.720 0.067 1.00 39.06 120 HIS A O 1
ATOM 920 N N . GLN A 1 121 ? 17.514 2.210 0.943 1.00 34.22 121 GLN A N 1
ATOM 921 C CA . GLN A 1 121 ? 16.928 1.012 0.338 1.00 34.22 121 GLN A CA 1
ATOM 922 C C . GLN A 1 121 ? 15.699 0.605 1.160 1.00 34.22 121 GLN A C 1
ATOM 924 O O . GLN A 1 121 ? 15.791 0.493 2.385 1.00 34.22 121 GLN A O 1
ATOM 929 N N . LEU A 1 122 ? 14.573 0.425 0.470 1.00 34.66 122 LEU A N 1
ATOM 930 C CA . LEU A 1 122 ? 13.453 -0.395 0.931 1.00 34.66 122 LEU A CA 1
ATOM 931 C C . LEU A 1 122 ? 13.805 -1.878 0.777 1.00 34.66 122 LEU A C 1
ATOM 933 O O . LEU A 1 122 ? 14.535 -2.198 -0.192 1.00 34.66 122 LEU A O 1
#

Nearest PDB structures (foldseek):
  3g73-assembly1_A  TM=5.119E-01  e=5.480E-01  Homo sapiens
  7b7n-assembly1_H  TM=3.119E-01  e=1.485E+00  Human gammaherpesvirus 8
  3l9f-assembly2_C  TM=2.946E-01  e=3.085E+00  Streptococcus mutans UA159
  1sce-assembly2_A  TM=2.235E-01  e=1.938E+00  Schizosaccharomyces pombe

InterPro domains:
  IPR059466 Domain of unknown function DUF8422 [PF28514] (6-97)

Solvent-accessible surface area (backbone atoms only — not comparable to full-atom values): 7865 Å² total; per-residue (Å²): 131,63,68,69,59,55,51,51,51,53,50,54,52,52,49,59,75,64,58,68,85,82,75,86,66,77,96,59,56,70,66,56,50,51,50,50,52,52,59,74,64,42,77,64,47,41,78,45,78,36,93,62,83,96,49,72,42,77,42,47,34,66,61,49,50,51,50,53,51,54,56,75,65,31,69,89,85,45,80,93,72,99,64,87,56,63,69,60,51,52,49,53,52,51,51,53,52,52,53,50,52,56,70,70,42,84,86,74,71,83,82,72,68,83,76,81,80,87,75,81,86,129

pLDDT: mean 84.54, std 17.46, range [34.22, 98.25]

Foldseek 3Di:
DDPVVVVVVVVVVVVVVPPDPPCPDDPDDPVRVVVVVVVVPDPQWDWDADPPPDDIDIDGPVVVVVVVCVVQPPPVPDDDDPDDCVVVVVVVVVVVVVVVVVVVDPDDDPPPPPPDPPDDDD

Sequence (122 aa):
MPCEVQAFEKSVTSDIENLRPQHKFTNLSRIENEALRALAADSNITIKPADKGGAIVVMNTDDYRQECLRLLGDSTYYAHIDRDPTGCLQTEIRDAVVEGALRGRGGRDPADASLAFAGHQL

Organism: Pleurodeles waltl (NCBI:txid8319)